Protein AF-L7WBR6-F1 (afdb_monomer_lite)

Secondary structure (DSSP, 8-state):
-HHHHHHHHHHHHHHTTS----TTTTT-EEEEEEETTEEEEEEE-TTSBEEEEETTEEEETT-EEETTEEEEEEEEEE-SSSSEEEEEEEEETTT--EEEEEEEEEEESSSSEEEEEE-SSSSPPPSSSSSSEEEEEEP-

Radius of gyration: 19.3 Å; chains: 1; bounding box: 56×48×47 Å

Sequence (140 aa):
MKYLQRLGFVMVSLLLLSSFTTAQEKLVGKWKGQDKGDIGYLILTEDGYATFQLEDQVFGGKSFEMRGVTSKMTYEIDRSQYPNAIDFIITNTDNNKELGRMYGIIQMLSEDELQMAMNFETKERPADFSKDQIVFERMK

Foldseek 3Di:
DVVVVVVVVVVVVVVVVPPCPDVLVLVAAWWWWDDPHWIKIWHAHPVFWIWIDTPPDIDADQWDDDPNFTWHWGKDWAPPDPQIKMKIWIAGPPPRDTPDIWIKGWDDPDSFKIKIATDPPDNDYDPDCPPRMIIIGGDD

Organism: Nonlabens dokdonensis (strain DSM 17205 / KCTC 12402 / DSW-6) (NCBI:txid592029)

pLDDT: mean 86.0, std 14.82, range [47.59, 98.12]

Structure (mmCIF, N/CA/C/O backbone):
data_AF-L7WBR6-F1
#
_entry.id   AF-L7WBR6-F1
#
loop_
_atom_site.group_PDB
_atom_site.id
_atom_site.type_symbol
_atom_site.label_atom_id
_atom_site.label_alt_id
_atom_site.label_comp_id
_atom_site.label_asym_id
_atom_site.label_entity_id
_atom_site.label_seq_id
_atom_site.pdbx_PDB_ins_code
_atom_site.Cartn_x
_atom_site.Cartn_y
_atom_site.Cartn_z
_atom_site.occupancy
_atom_site.B_iso_or_equiv
_atom_site.auth_seq_id
_atom_site.auth_comp_id
_atom_site.auth_asym_id
_atom_site.auth_atom_id
_atom_site.pdbx_PDB_model_num
ATOM 1 N N . MET A 1 1 ? -36.987 31.597 -28.243 1.00 54.22 1 MET A N 1
ATOM 2 C CA . MET A 1 1 ? -37.195 30.379 -27.420 1.00 54.22 1 MET A CA 1
ATOM 3 C C . MET A 1 1 ? -36.317 29.170 -27.800 1.00 54.22 1 MET A C 1
ATOM 5 O O . MET A 1 1 ? -36.330 28.203 -27.059 1.00 54.22 1 MET A O 1
ATOM 9 N N . LYS A 1 2 ? -35.498 29.196 -28.872 1.00 49.91 2 LYS A N 1
ATOM 10 C CA . LYS A 1 2 ? -34.611 28.062 -29.239 1.00 49.91 2 LYS A CA 1
ATOM 11 C C . LYS A 1 2 ? -33.388 27.865 -28.322 1.00 49.91 2 LYS A C 1
ATOM 13 O O . LYS A 1 2 ? -32.882 26.755 -28.218 1.00 49.91 2 LYS A O 1
ATOM 18 N N . TYR A 1 3 ? -32.922 28.922 -27.652 1.00 55.34 3 TYR A N 1
ATOM 19 C CA . TYR A 1 3 ? -31.728 28.863 -26.797 1.00 55.34 3 TYR A CA 1
ATOM 20 C C . TYR A 1 3 ? -32.018 28.375 -25.368 1.00 55.34 3 TYR A C 1
ATOM 22 O O . TYR A 1 3 ? -31.185 27.683 -24.795 1.00 55.34 3 TYR A O 1
ATOM 30 N N . LEU A 1 4 ? -33.222 28.631 -24.830 1.00 55.53 4 LEU A N 1
ATOM 31 C CA . LEU A 1 4 ? -33.623 28.113 -23.512 1.00 55.53 4 LEU A CA 1
ATOM 32 C C . LEU A 1 4 ? -33.745 26.578 -23.498 1.00 55.53 4 LEU A C 1
ATOM 34 O O . LEU A 1 4 ? -33.330 25.944 -22.536 1.00 55.53 4 LEU A O 1
ATOM 38 N N . GLN A 1 5 ? -34.244 25.969 -24.582 1.00 54.25 5 GLN A N 1
ATOM 39 C CA . GLN A 1 5 ? -34.326 24.506 -24.700 1.00 54.25 5 GLN A CA 1
ATOM 40 C C . GLN A 1 5 ? -32.944 23.837 -24.783 1.00 54.25 5 GLN A C 1
ATOM 42 O O . GLN A 1 5 ? -32.763 22.737 -24.268 1.00 54.25 5 GLN A O 1
ATOM 47 N N . ARG A 1 6 ? -31.952 24.505 -25.394 1.00 55.00 6 ARG A N 1
ATOM 48 C CA . ARG A 1 6 ? -30.568 24.004 -25.468 1.00 55.00 6 ARG A CA 1
ATOM 49 C C . ARG A 1 6 ? -29.831 24.123 -24.131 1.00 55.00 6 ARG A C 1
ATOM 51 O O . ARG A 1 6 ? -29.056 23.231 -23.809 1.00 55.00 6 ARG A O 1
ATOM 58 N N . LEU A 1 7 ? -30.109 25.167 -23.342 1.00 56.81 7 LEU A N 1
ATOM 59 C CA . LEU A 1 7 ? -29.554 25.311 -21.990 1.00 56.81 7 LEU A CA 1
ATOM 60 C C . LEU A 1 7 ? -30.041 24.204 -21.045 1.00 56.81 7 LEU A C 1
ATOM 62 O O . LEU A 1 7 ? -29.239 23.648 -20.303 1.00 56.81 7 LEU A O 1
ATOM 66 N N . GLY A 1 8 ? -31.331 23.851 -21.112 1.00 59.41 8 GLY A N 1
ATOM 67 C CA . GLY A 1 8 ? -31.890 22.763 -20.304 1.00 59.41 8 GLY A CA 1
ATOM 68 C C . GLY A 1 8 ? -31.224 21.416 -20.594 1.00 59.41 8 GLY A C 1
ATOM 69 O O . GLY A 1 8 ? -30.892 20.686 -19.667 1.00 59.41 8 GLY A O 1
ATOM 70 N N . PHE A 1 9 ? -30.941 21.126 -21.868 1.00 58.31 9 PHE A N 1
ATOM 71 C CA . PHE A 1 9 ? -30.243 19.897 -22.254 1.00 58.31 9 PHE A CA 1
ATOM 72 C C . PHE A 1 9 ? -28.802 19.844 -21.722 1.00 58.31 9 PHE A C 1
ATOM 74 O O . PHE A 1 9 ? -28.404 18.818 -21.190 1.00 58.31 9 PHE A O 1
ATOM 81 N N . VAL A 1 10 ? -28.039 20.944 -21.788 1.00 61.44 10 VAL A N 1
ATOM 82 C CA . VAL A 1 10 ? -26.665 21.003 -21.241 1.00 61.44 10 VAL A CA 1
ATOM 83 C C . VAL A 1 10 ? -26.653 20.859 -19.715 1.00 61.44 10 VAL A C 1
ATOM 85 O O . VAL A 1 10 ? -25.780 20.192 -19.164 1.00 61.44 10 VAL A O 1
ATOM 88 N N . MET A 1 11 ? -27.640 21.440 -19.030 1.00 58.47 11 MET A N 1
ATOM 89 C CA . MET A 1 11 ? -27.756 21.377 -17.572 1.00 58.47 11 MET A CA 1
ATOM 90 C C . MET A 1 11 ? -28.116 19.968 -17.074 1.00 58.47 11 MET A C 1
ATOM 92 O O . MET A 1 11 ? -27.565 19.518 -16.074 1.00 58.47 11 MET A O 1
ATOM 96 N N . VAL A 1 12 ? -28.967 19.236 -17.804 1.00 60.22 12 VAL A N 1
ATOM 97 C CA . VAL A 1 12 ? -29.290 17.828 -17.507 1.00 60.22 12 VAL A CA 1
ATOM 98 C C . VAL A 1 12 ? -28.085 16.910 -17.755 1.00 60.22 12 VAL A C 1
ATOM 100 O O . VAL A 1 12 ? -27.850 16.001 -16.963 1.00 60.22 12 VAL A O 1
ATOM 103 N N . SER A 1 13 ? -27.267 17.177 -18.779 1.00 60.16 13 SER A N 1
ATOM 104 C CA . SER A 1 13 ? -26.025 16.426 -19.030 1.00 60.16 13 SER A CA 1
ATOM 105 C C . SER A 1 13 ? -24.969 16.612 -17.934 1.00 60.16 13 SER A C 1
ATOM 107 O O . SER A 1 13 ? -24.238 15.673 -17.632 1.00 60.16 13 SER A O 1
ATOM 109 N N . LEU A 1 14 ? -24.880 17.806 -17.330 1.00 59.94 14 LEU A N 1
ATOM 110 C CA . LEU A 1 14 ? -23.903 18.096 -16.271 1.00 59.94 14 LEU A CA 1
ATOM 111 C C . LEU A 1 14 ? -24.231 17.391 -14.944 1.00 59.94 14 LEU A C 1
ATOM 113 O O . LEU A 1 14 ? -23.317 17.001 -14.223 1.00 59.94 14 LEU A O 1
ATOM 117 N N . LEU A 1 15 ? -25.519 17.201 -14.636 1.00 57.50 15 LEU A N 1
ATOM 118 C CA . LEU A 1 15 ? -25.980 16.557 -13.397 1.00 57.50 15 LEU A CA 1
ATOM 119 C C . LEU A 1 15 ? -25.741 15.037 -13.375 1.00 57.50 15 LEU A C 1
ATOM 121 O O . LEU A 1 15 ? -25.692 14.442 -12.304 1.00 57.50 15 LEU A O 1
ATOM 125 N N . LEU A 1 16 ? -25.557 14.404 -14.539 1.00 56.53 16 LEU A N 1
ATOM 126 C CA . LEU A 1 16 ? -25.259 12.969 -14.641 1.00 56.53 16 LEU A CA 1
ATOM 127 C C . LEU A 1 16 ? -23.778 12.634 -14.389 1.00 56.53 16 LEU A C 1
ATOM 129 O O . LEU A 1 16 ? -23.443 11.466 -14.209 1.00 56.53 16 LEU A O 1
ATOM 133 N N . LEU A 1 17 ? -22.891 13.634 -14.358 1.00 55.66 17 LEU A N 1
ATOM 134 C CA . LEU A 1 17 ? -21.451 13.441 -14.137 1.00 55.66 17 LEU A CA 1
ATOM 135 C C . LEU A 1 17 ? -21.061 13.446 -12.647 1.00 55.66 17 LEU A C 1
ATOM 137 O O . LEU A 1 17 ? -19.911 13.172 -12.323 1.00 55.66 17 LEU A O 1
ATOM 141 N N . SER A 1 18 ? -21.988 13.760 -11.734 1.00 50.81 18 SER A N 1
ATOM 142 C CA . SER A 1 18 ? -21.667 14.104 -10.336 1.00 50.81 18 SER A CA 1
ATOM 143 C C . SER A 1 18 ? -21.892 12.985 -9.309 1.00 50.81 18 SER A C 1
ATOM 145 O O . SER A 1 18 ? -21.851 13.255 -8.112 1.00 50.81 18 SER A O 1
ATOM 147 N N . SER A 1 19 ? -22.201 11.749 -9.712 1.00 47.59 19 SER A N 1
ATOM 148 C CA . SER A 1 19 ? -22.649 10.717 -8.752 1.00 47.59 19 SER A CA 1
ATOM 149 C C . SER A 1 19 ? -22.016 9.344 -8.938 1.00 47.59 19 SER A C 1
ATOM 151 O O . SER A 1 19 ? -22.671 8.321 -8.764 1.00 47.59 19 SER A O 1
ATOM 153 N N . PHE A 1 20 ? -20.717 9.319 -9.219 1.00 48.56 20 PHE A N 1
ATOM 154 C CA . PHE A 1 20 ? -19.908 8.121 -9.023 1.00 48.56 20 PHE A CA 1
ATOM 155 C C . PHE A 1 20 ? -18.814 8.411 -7.999 1.00 48.56 20 PHE A C 1
ATOM 157 O O . PHE A 1 20 ? -17.639 8.468 -8.342 1.00 48.56 20 PHE A O 1
ATOM 164 N N . THR A 1 21 ? -19.195 8.561 -6.727 1.00 50.19 21 THR A N 1
ATOM 165 C CA . THR A 1 21 ? -18.267 8.291 -5.621 1.00 50.19 21 THR A CA 1
ATOM 166 C C . THR A 1 21 ? -17.998 6.790 -5.636 1.00 50.19 21 THR A C 1
ATOM 168 O O . THR A 1 21 ? -18.703 5.977 -5.030 1.00 50.19 21 THR A O 1
ATOM 171 N N . THR A 1 22 ? -17.059 6.382 -6.487 1.00 56.03 22 THR A N 1
ATOM 172 C CA . THR A 1 22 ? -16.728 4.970 -6.666 1.00 56.03 22 THR A CA 1
ATOM 173 C C . THR A 1 22 ? -16.109 4.446 -5.375 1.00 56.03 22 THR A C 1
ATOM 175 O O . THR A 1 22 ? -15.410 5.158 -4.662 1.00 56.03 22 THR A O 1
ATOM 178 N N . ALA A 1 23 ? -16.324 3.171 -5.050 1.00 58.97 23 ALA A N 1
ATOM 179 C CA . ALA A 1 23 ? -15.736 2.565 -3.855 1.00 58.97 23 ALA A CA 1
ATOM 180 C C . ALA A 1 23 ? -14.189 2.635 -3.825 1.00 58.97 23 ALA A C 1
ATOM 182 O O . ALA A 1 23 ? -13.586 2.383 -2.781 1.00 58.97 23 ALA A O 1
ATOM 183 N N . GLN A 1 24 ? -13.552 2.965 -4.955 1.00 60.12 24 GLN A N 1
ATOM 184 C CA . GLN A 1 24 ? -12.131 3.279 -5.049 1.00 60.12 24 GLN A CA 1
ATOM 185 C C . GLN A 1 24 ? -11.768 4.567 -4.299 1.00 60.12 24 GLN A C 1
ATOM 187 O O . GLN A 1 24 ? -10.787 4.546 -3.565 1.00 60.12 24 GLN A O 1
ATOM 192 N N . GLU A 1 25 ? -12.593 5.619 -4.352 1.00 66.88 25 GLU A N 1
ATOM 193 C CA . GLU A 1 25 ? -12.382 6.837 -3.547 1.00 66.88 25 GLU A CA 1
ATOM 194 C C . GLU A 1 25 ? -12.334 6.526 -2.049 1.00 66.88 25 GLU A C 1
ATOM 196 O O . GLU A 1 25 ? -11.529 7.098 -1.323 1.00 66.88 25 GLU A O 1
ATOM 201 N N . LYS A 1 26 ? -13.133 5.557 -1.579 1.00 83.25 26 LYS A N 1
ATOM 202 C CA . LYS A 1 26 ? -13.110 5.157 -0.164 1.00 83.25 26 LYS A CA 1
ATOM 203 C C . LYS A 1 26 ? -11.795 4.502 0.257 1.00 83.25 26 LYS A C 1
ATOM 205 O O . LYS A 1 26 ? -11.498 4.493 1.444 1.00 83.25 26 LYS A O 1
ATOM 210 N N . LEU A 1 27 ? -11.018 3.939 -0.665 1.00 90.88 27 LEU A N 1
ATOM 211 C CA . LEU A 1 27 ? -9.726 3.321 -0.347 1.00 90.88 27 LEU A CA 1
ATOM 212 C C . LEU A 1 27 ? -8.547 4.264 -0.540 1.00 90.88 27 LEU A C 1
ATOM 214 O O . LEU A 1 27 ? -7.513 4.070 0.095 1.00 90.88 27 LEU A O 1
ATOM 218 N N . VAL A 1 28 ? -8.693 5.285 -1.381 1.00 94.81 28 VAL A N 1
ATOM 219 C CA . VAL A 1 28 ? -7.676 6.323 -1.541 1.00 94.81 28 VAL A CA 1
ATOM 220 C C . VAL A 1 28 ? -7.408 6.984 -0.191 1.00 94.81 28 VAL A C 1
ATOM 222 O O . VAL A 1 28 ? -8.324 7.285 0.579 1.00 94.81 28 VAL A O 1
ATOM 225 N N . GLY A 1 29 ? -6.130 7.192 0.109 1.00 95.44 29 GLY A N 1
ATOM 226 C CA . GLY A 1 29 ? -5.687 7.828 1.340 1.00 95.44 29 GLY A CA 1
ATOM 227 C C . GLY A 1 29 ? -4.392 7.244 1.880 1.00 95.44 29 GLY A C 1
ATOM 228 O O . GLY A 1 29 ? -3.780 6.348 1.292 1.00 95.44 29 GLY A O 1
ATOM 229 N N . LYS A 1 30 ? -3.978 7.783 3.027 1.00 96.81 30 LYS A N 1
ATOM 230 C CA . LYS A 1 30 ? -2.873 7.263 3.826 1.00 96.81 30 LYS A CA 1
ATOM 231 C C . LYS A 1 30 ? -3.438 6.502 5.018 1.00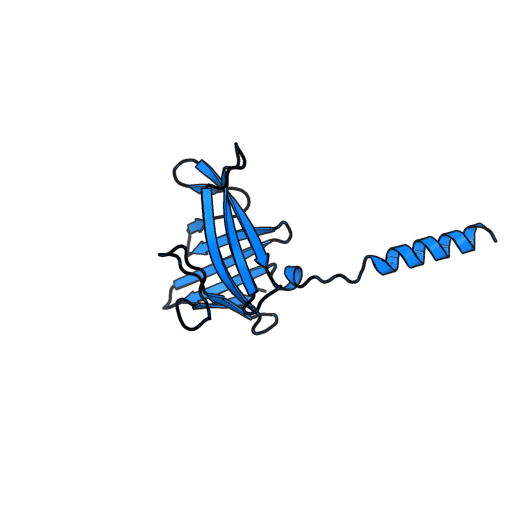 96.81 30 LYS A C 1
ATOM 233 O O . LYS A 1 30 ? -4.264 7.020 5.764 1.00 96.81 30 LYS A O 1
ATOM 238 N N . TRP A 1 31 ? -2.956 5.287 5.187 1.00 97.19 31 TRP A N 1
ATOM 239 C CA . TRP A 1 31 ? -3.437 4.298 6.133 1.00 97.19 31 TRP A CA 1
ATOM 240 C C . TRP A 1 31 ? -2.279 3.893 7.032 1.00 97.19 31 TRP A C 1
ATOM 242 O O . TRP A 1 31 ? -1.223 3.523 6.528 1.00 97.19 31 TRP A O 1
ATOM 252 N N . LYS A 1 32 ? -2.446 3.983 8.346 1.00 95.81 32 LYS A N 1
ATOM 253 C CA . LYS A 1 32 ? -1.451 3.614 9.351 1.00 95.81 32 LYS A CA 1
ATOM 254 C C . LYS A 1 32 ? -1.786 2.233 9.903 1.00 95.81 32 LYS A C 1
ATOM 256 O O . LYS A 1 32 ? -2.832 2.062 10.513 1.00 95.81 32 LYS A O 1
ATOM 261 N N . GLY A 1 33 ? -0.896 1.271 9.706 1.00 92.31 33 GLY A N 1
ATOM 262 C CA . GLY A 1 33 ? -0.982 -0.064 10.289 1.00 92.31 33 GLY A CA 1
ATOM 263 C C . GLY A 1 33 ? 0.011 -0.206 11.435 1.00 92.31 33 GLY A C 1
ATOM 264 O O . GLY A 1 33 ? 1.098 0.377 11.400 1.00 92.31 33 GLY A O 1
ATOM 265 N N . GLN A 1 34 ? -0.358 -0.983 12.445 1.00 87.69 34 GLN A N 1
ATOM 266 C CA . GLN A 1 34 ? 0.539 -1.351 13.532 1.00 87.69 34 GLN A CA 1
ATOM 267 C C . GLN A 1 34 ? 0.447 -2.857 13.762 1.00 87.69 34 GLN A C 1
ATOM 269 O O . GLN A 1 34 ? -0.629 -3.364 14.075 1.00 87.69 34 GLN A O 1
ATOM 274 N N . ASP A 1 35 ? 1.570 -3.560 13.632 1.00 79.62 35 ASP A N 1
ATOM 275 C CA . ASP A 1 35 ? 1.675 -4.979 13.983 1.00 79.62 35 ASP A CA 1
ATOM 276 C C . ASP A 1 35 ? 2.876 -5.193 14.904 1.00 79.62 35 ASP A C 1
ATOM 278 O O . ASP A 1 35 ? 3.974 -4.726 14.626 1.00 79.62 35 ASP A O 1
ATOM 282 N N . LYS A 1 36 ? 2.657 -5.849 16.049 1.00 77.75 36 LYS A N 1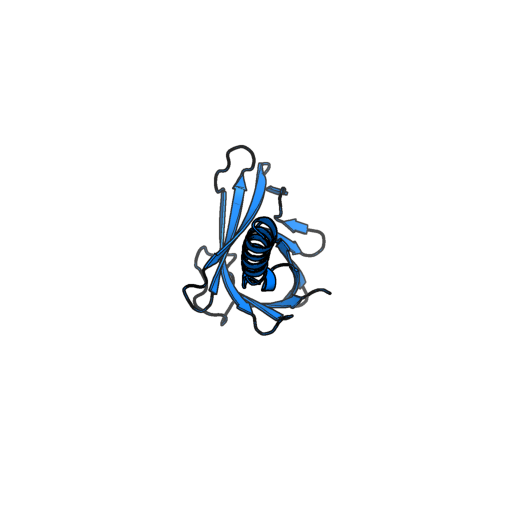
ATOM 283 C CA . LYS A 1 36 ? 3.691 -6.198 17.053 1.00 77.75 36 LYS A CA 1
ATOM 284 C C . LYS A 1 36 ? 4.650 -5.070 17.486 1.00 77.75 36 LYS A C 1
ATOM 286 O O . LYS A 1 36 ? 5.695 -5.352 18.061 1.00 77.75 36 LYS A O 1
ATOM 291 N N . GLY A 1 37 ? 4.259 -3.807 17.308 1.00 76.19 37 GLY A N 1
ATOM 292 C CA . GLY A 1 37 ? 5.067 -2.631 17.657 1.00 76.19 37 GLY A CA 1
ATOM 293 C C . GLY A 1 37 ? 5.668 -1.909 16.451 1.00 76.19 37 GLY A C 1
ATOM 294 O O . GLY A 1 37 ? 5.996 -0.731 16.579 1.00 76.19 37 GLY A O 1
ATOM 295 N N . ASP A 1 38 ? 5.706 -2.555 15.287 1.00 82.94 38 ASP A N 1
ATOM 296 C CA . ASP A 1 38 ? 6.177 -1.965 14.041 1.00 82.94 38 ASP A CA 1
ATOM 297 C C . ASP A 1 38 ? 5.052 -1.151 13.396 1.00 82.94 38 ASP A C 1
ATOM 299 O O . ASP A 1 38 ? 3.917 -1.616 13.241 1.00 82.94 38 ASP A O 1
ATOM 303 N N . ILE A 1 39 ? 5.363 0.098 13.044 1.00 86.62 39 ILE A N 1
ATOM 304 C CA . ILE A 1 39 ? 4.419 1.014 12.402 1.00 86.62 39 ILE A CA 1
ATOM 305 C C . ILE A 1 39 ? 4.736 1.075 10.911 1.00 86.62 39 ILE A C 1
ATOM 307 O O . ILE A 1 39 ? 5.818 1.500 10.502 1.00 86.62 39 ILE A O 1
ATOM 311 N N . GLY A 1 40 ? 3.747 0.702 10.106 1.00 91.88 40 GLY A N 1
ATOM 312 C CA . GLY A 1 40 ? 3.780 0.821 8.656 1.00 91.88 40 GLY A CA 1
ATOM 313 C C . GLY A 1 40 ? 2.693 1.761 8.148 1.00 91.88 40 GLY A C 1
ATOM 314 O O . GLY A 1 40 ? 1.673 1.986 8.800 1.00 91.88 40 GLY A O 1
ATOM 315 N N . TYR A 1 41 ? 2.884 2.289 6.948 1.00 95.12 41 TYR A N 1
ATOM 316 C CA . TYR A 1 41 ? 1.877 3.049 6.230 1.00 95.12 41 TYR A CA 1
ATOM 317 C C . TYR A 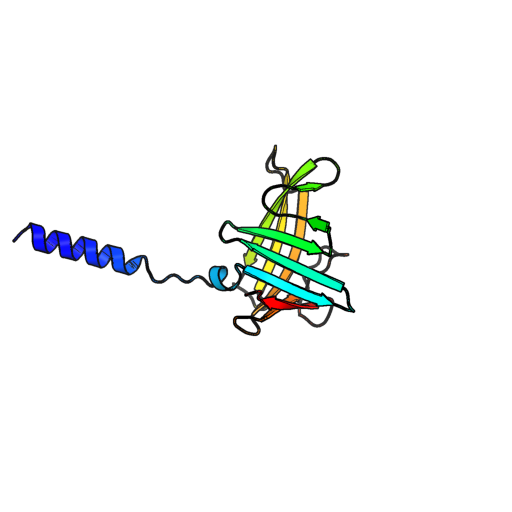1 41 ? 1.634 2.444 4.856 1.00 95.12 41 TYR A C 1
ATOM 319 O O . TYR A 1 41 ? 2.575 2.111 4.137 1.00 95.12 41 TYR A O 1
ATOM 327 N N . LEU A 1 42 ? 0.365 2.364 4.483 1.00 96.06 42 LEU A N 1
ATOM 328 C CA . LEU A 1 42 ? -0.091 2.098 3.129 1.00 96.06 42 LEU A CA 1
ATOM 329 C C . LEU A 1 42 ? -0.660 3.400 2.561 1.00 96.06 42 LEU A C 1
ATOM 331 O O . LEU A 1 42 ? -1.527 4.027 3.163 1.00 96.06 42 LEU A O 1
ATOM 335 N N . ILE A 1 43 ? -0.171 3.829 1.407 1.00 97.31 43 ILE A N 1
ATOM 336 C CA . ILE A 1 43 ? -0.668 5.014 0.706 1.00 97.31 43 ILE A CA 1
ATOM 337 C C . ILE A 1 43 ? -1.233 4.548 -0.629 1.00 97.31 43 ILE A C 1
ATOM 339 O O . ILE A 1 43 ? -0.498 3.977 -1.431 1.00 97.31 43 ILE A O 1
ATOM 343 N N . LEU A 1 44 ? -2.520 4.802 -0.856 1.00 97.19 44 LEU A N 1
ATOM 344 C CA . LEU A 1 44 ? -3.215 4.522 -2.111 1.00 97.19 44 LEU A CA 1
ATOM 345 C C . LEU A 1 44 ? -3.635 5.845 -2.742 1.00 97.19 44 LEU A C 1
ATOM 347 O O . LEU A 1 44 ? -4.342 6.635 -2.114 1.00 97.19 44 LEU A O 1
ATOM 351 N N . THR A 1 45 ? -3.195 6.101 -3.969 1.00 96.31 45 THR A N 1
ATOM 352 C CA . THR A 1 45 ? -3.503 7.343 -4.684 1.00 96.31 45 THR A CA 1
ATOM 353 C C . THR A 1 45 ? -4.652 7.156 -5.672 1.00 96.31 45 THR A C 1
ATOM 355 O O . THR A 1 45 ? -4.932 6.043 -6.129 1.00 96.31 45 THR A O 1
ATOM 358 N N . GLU A 1 46 ? -5.325 8.258 -6.014 1.00 93.94 46 GLU A N 1
ATOM 359 C CA . GLU A 1 46 ? -6.435 8.271 -6.982 1.00 93.94 46 GLU A CA 1
ATOM 360 C C . GLU A 1 46 ? -6.004 7.807 -8.375 1.00 93.94 46 GLU A C 1
ATOM 362 O O . GLU A 1 46 ? -6.765 7.150 -9.078 1.00 93.94 46 GLU A O 1
ATOM 367 N N . ASP A 1 47 ? -4.759 8.089 -8.759 1.00 94.62 47 ASP A N 1
ATOM 368 C CA . ASP A 1 47 ? -4.175 7.676 -10.035 1.00 94.62 47 ASP A CA 1
ATOM 369 C C . ASP A 1 47 ? -3.626 6.236 -10.029 1.00 94.62 47 ASP A C 1
ATOM 371 O O . ASP A 1 47 ? -2.912 5.843 -10.951 1.00 94.62 47 ASP A O 1
ATOM 375 N N . GLY A 1 48 ? -3.981 5.439 -9.015 1.00 95.69 48 GLY A N 1
ATOM 376 C CA . GLY A 1 48 ? -3.775 3.990 -9.004 1.00 95.69 48 GLY A CA 1
ATOM 377 C C . GLY A 1 48 ? -2.406 3.525 -8.509 1.00 95.69 48 GLY A C 1
ATOM 378 O O . GLY A 1 48 ? -2.051 2.370 -8.739 1.00 95.69 48 GLY A O 1
ATOM 379 N N . TYR A 1 49 ? -1.630 4.379 -7.834 1.00 97.69 49 TYR A N 1
ATOM 380 C CA . TYR A 1 49 ? -0.340 3.998 -7.255 1.00 97.69 49 TYR A CA 1
ATOM 381 C C . TYR A 1 49 ? -0.474 3.582 -5.794 1.00 97.69 49 TYR A C 1
ATOM 383 O O . TYR A 1 49 ? -1.289 4.121 -5.044 1.00 97.69 49 TYR A O 1
ATOM 391 N N . ALA A 1 50 ? 0.359 2.626 -5.397 1.00 97.75 50 ALA A N 1
ATOM 392 C CA . ALA A 1 50 ? 0.463 2.166 -4.022 1.00 97.75 50 ALA A CA 1
ATOM 393 C C . ALA A 1 50 ? 1.887 2.355 -3.505 1.00 97.75 50 ALA A C 1
ATOM 395 O O . ALA A 1 50 ? 2.854 2.086 -4.219 1.00 97.75 50 ALA A O 1
ATOM 396 N N . THR A 1 51 ? 2.009 2.774 -2.251 1.00 97.25 51 THR A N 1
ATOM 397 C CA . THR A 1 51 ? 3.288 2.911 -1.551 1.00 97.25 51 THR A CA 1
ATOM 398 C C . THR A 1 51 ? 3.177 2.283 -0.171 1.00 97.25 51 THR A C 1
ATOM 400 O O . THR A 1 51 ? 2.258 2.608 0.581 1.00 97.25 51 THR A O 1
ATOM 403 N N . PHE A 1 52 ? 4.138 1.432 0.174 1.00 94.50 52 PHE A N 1
ATOM 404 C CA . PHE A 1 52 ? 4.374 0.986 1.540 1.00 94.50 52 PHE A CA 1
ATOM 405 C C . PHE A 1 52 ? 5.499 1.819 2.149 1.00 94.50 52 PHE A C 1
ATOM 407 O O . PHE A 1 52 ? 6.535 2.030 1.520 1.00 94.50 52 PHE A O 1
ATOM 414 N N . GLN A 1 53 ? 5.303 2.295 3.371 1.00 93.38 53 GLN A N 1
ATOM 415 C CA . GLN A 1 53 ? 6.329 2.981 4.147 1.00 93.38 53 GLN A CA 1
ATOM 416 C C . GLN A 1 53 ? 6.469 2.289 5.500 1.00 93.38 53 GLN A C 1
ATOM 418 O O . GLN A 1 53 ? 5.508 2.238 6.258 1.00 93.38 53 GLN A O 1
ATOM 423 N N . LEU A 1 54 ? 7.654 1.779 5.807 1.00 88.62 54 LEU A N 1
ATOM 424 C CA . LEU A 1 54 ? 7.998 1.168 7.091 1.00 88.62 54 LEU A CA 1
ATOM 425 C C . LEU A 1 54 ? 9.175 1.959 7.652 1.00 88.62 54 LEU A C 1
ATOM 427 O O . LEU A 1 54 ? 10.236 1.987 7.032 1.00 88.62 54 LEU A O 1
ATOM 431 N N . GLU A 1 55 ? 8.967 2.642 8.778 1.00 83.81 55 GLU A N 1
ATOM 432 C CA . GLU A 1 55 ? 9.949 3.587 9.329 1.00 83.81 55 GLU A CA 1
ATOM 433 C C . GLU A 1 55 ? 10.445 4.594 8.257 1.00 83.81 55 GLU A C 1
ATOM 435 O O . GLU A 1 55 ? 9.642 5.328 7.664 1.00 83.81 55 GLU A O 1
ATOM 440 N N . ASP A 1 56 ? 11.755 4.602 7.985 1.00 83.19 56 ASP A N 1
ATOM 441 C CA . ASP A 1 56 ? 12.423 5.446 6.987 1.00 83.19 56 ASP A CA 1
ATOM 442 C C . ASP A 1 56 ? 12.508 4.794 5.593 1.00 83.19 56 ASP A C 1
ATOM 444 O O . ASP A 1 56 ? 13.026 5.392 4.645 1.00 83.19 56 ASP A O 1
ATOM 448 N N . GLN A 1 57 ? 12.003 3.568 5.434 1.00 88.44 57 GLN A N 1
ATOM 449 C CA . GLN A 1 57 ? 12.006 2.850 4.163 1.00 88.44 57 GLN A CA 1
ATOM 450 C C . GLN A 1 57 ? 10.692 3.060 3.418 1.00 88.44 57 GLN A C 1
ATOM 452 O O . GLN A 1 57 ? 9.606 2.789 3.928 1.00 88.44 57 GLN A O 1
ATOM 457 N N . VAL A 1 58 ? 10.797 3.510 2.168 1.00 91.81 58 VAL A N 1
ATOM 458 C CA . VAL A 1 58 ? 9.663 3.707 1.262 1.00 91.81 58 VAL A CA 1
ATOM 459 C C . VAL A 1 58 ? 9.813 2.768 0.074 1.00 91.81 58 VAL A C 1
ATOM 461 O O . VAL A 1 58 ? 10.847 2.751 -0.592 1.00 91.81 58 VAL A O 1
ATOM 464 N N . PHE A 1 59 ? 8.763 2.005 -0.207 1.00 91.75 59 PHE A N 1
ATOM 465 C CA . PHE A 1 59 ? 8.700 1.059 -1.308 1.00 91.75 59 PHE A CA 1
ATOM 466 C C . PHE A 1 59 ? 7.436 1.313 -2.130 1.00 91.75 59 PHE A C 1
ATOM 468 O O . PHE A 1 59 ? 6.324 1.258 -1.604 1.00 91.75 59 PHE A O 1
ATOM 475 N N . GLY A 1 60 ? 7.592 1.586 -3.427 1.00 95.25 60 GLY A N 1
ATOM 476 C CA . GLY A 1 60 ? 6.472 1.820 -4.336 1.00 95.25 60 GLY A CA 1
ATOM 477 C C . GLY A 1 60 ? 6.299 3.238 -4.842 1.00 95.25 60 GLY A C 1
ATOM 478 O O . GLY A 1 60 ? 7.251 3.993 -5.011 1.00 95.25 60 GLY A O 1
ATOM 479 N N . GLY A 1 61 ? 5.049 3.578 -5.132 1.00 96.75 61 GLY A N 1
ATOM 480 C CA . GLY A 1 61 ? 4.664 4.832 -5.749 1.00 96.75 61 GLY A CA 1
ATOM 481 C C . GLY A 1 61 ? 5.003 4.874 -7.236 1.00 96.75 61 GLY A C 1
ATOM 482 O O . GLY A 1 61 ? 5.135 3.851 -7.912 1.00 96.75 61 GLY A O 1
ATOM 483 N N . LYS A 1 62 ? 5.134 6.093 -7.760 1.00 96.81 62 LYS A N 1
ATOM 484 C CA . LYS A 1 62 ? 5.366 6.338 -9.193 1.00 96.81 62 LYS A CA 1
ATOM 485 C C . LYS A 1 62 ? 6.760 5.945 -9.664 1.00 96.81 62 LYS A C 1
ATOM 487 O O . LYS A 1 62 ? 6.939 5.699 -10.852 1.00 96.81 62 LYS A O 1
ATOM 492 N N . SER A 1 63 ? 7.731 5.945 -8.756 1.00 95.19 63 SER A N 1
ATOM 493 C CA . SER A 1 63 ? 9.116 5.601 -9.042 1.00 95.19 63 SER A CA 1
ATOM 494 C C . SER A 1 63 ? 9.832 5.205 -7.754 1.00 95.19 63 SER A C 1
ATOM 496 O O . SER A 1 63 ? 9.790 5.949 -6.774 1.00 95.19 63 SER A O 1
ATOM 498 N N . PHE A 1 64 ? 10.488 4.052 -7.770 1.00 94.56 64 PHE A N 1
ATOM 499 C CA . PHE A 1 64 ? 11.398 3.579 -6.736 1.00 94.56 64 PHE A CA 1
ATOM 500 C C . PHE A 1 64 ? 12.459 2.663 -7.356 1.00 94.56 64 PHE A C 1
ATOM 502 O O . PHE A 1 64 ? 12.229 2.029 -8.387 1.00 94.56 64 PHE A O 1
ATOM 509 N N . GLU A 1 65 ? 13.624 2.581 -6.719 1.00 93.00 65 GLU A N 1
ATOM 510 C CA . GLU A 1 65 ? 14.703 1.687 -7.143 1.00 93.00 65 GLU A CA 1
ATOM 511 C C . GLU A 1 65 ? 14.567 0.320 -6.476 1.00 93.00 65 GLU A C 1
ATOM 513 O O . GLU A 1 65 ? 14.493 0.208 -5.252 1.00 93.00 65 GLU A O 1
ATOM 518 N N . MET A 1 66 ? 14.589 -0.741 -7.279 1.00 85.81 66 MET A N 1
ATOM 519 C CA . MET A 1 66 ? 14.594 -2.112 -6.781 1.00 85.81 66 MET A CA 1
ATOM 520 C C . MET A 1 66 ? 15.600 -2.938 -7.565 1.00 85.81 66 MET A C 1
ATOM 522 O O . MET A 1 66 ? 15.430 -3.175 -8.757 1.00 85.81 66 MET A O 1
ATOM 526 N N . ARG A 1 67 ? 16.652 -3.410 -6.883 1.00 85.88 67 ARG A N 1
ATOM 527 C CA . ARG A 1 67 ? 17.730 -4.215 -7.495 1.00 85.88 67 ARG A CA 1
ATOM 528 C C . ARG A 1 67 ? 18.386 -3.522 -8.708 1.00 85.88 67 ARG A C 1
ATOM 530 O O . ARG A 1 67 ? 18.750 -4.191 -9.669 1.00 85.88 67 ARG A O 1
ATOM 537 N N . GLY A 1 68 ? 18.531 -2.194 -8.649 1.00 90.94 68 GLY A N 1
ATOM 538 C CA . GLY A 1 68 ? 19.118 -1.372 -9.717 1.00 90.94 68 GLY A CA 1
ATOM 539 C C . GLY A 1 68 ? 18.199 -1.145 -10.921 1.00 90.94 68 GLY A C 1
ATOM 540 O O . GLY A 1 68 ? 18.689 -0.859 -12.011 1.00 90.94 68 GLY A O 1
ATOM 541 N N . VAL A 1 69 ? 16.891 -1.349 -10.746 1.00 93.50 69 VAL A N 1
ATOM 542 C CA . VAL A 1 69 ? 15.867 -1.115 -11.763 1.00 93.50 69 VAL A CA 1
ATOM 543 C C . VAL A 1 69 ? 14.856 -0.101 -11.240 1.00 93.50 69 VAL A C 1
ATOM 545 O O . VAL A 1 69 ? 14.170 -0.362 -10.243 1.00 93.50 69 VAL A O 1
ATOM 548 N N . THR A 1 70 ? 14.691 0.998 -11.975 1.00 96.50 70 THR A N 1
ATOM 549 C CA . THR A 1 70 ? 13.617 1.961 -11.736 1.00 96.50 70 THR A CA 1
ATOM 550 C C . THR A 1 70 ? 12.263 1.303 -12.009 1.00 96.50 70 THR A C 1
ATOM 552 O O . THR A 1 70 ? 11.999 0.738 -13.077 1.00 96.50 70 THR A O 1
ATOM 555 N N . SER A 1 71 ? 11.407 1.317 -10.995 1.00 97.00 71 SER A N 1
ATOM 556 C CA . SER A 1 71 ? 10.132 0.608 -10.981 1.00 97.00 71 SER A CA 1
ATOM 557 C C . SER A 1 71 ? 9.020 1.501 -10.446 1.00 97.00 71 SER A C 1
ATOM 559 O O . SER A 1 71 ? 9.265 2.451 -9.713 1.00 97.00 71 SER A O 1
ATOM 561 N N . LYS A 1 72 ? 7.775 1.182 -10.786 1.00 97.50 72 LYS A N 1
ATOM 562 C CA . LYS A 1 72 ? 6.566 1.798 -10.224 1.00 97.50 72 LYS A CA 1
ATOM 563 C C . LYS A 1 72 ? 5.684 0.726 -9.601 1.00 97.50 72 LYS A C 1
ATOM 565 O O . LYS A 1 72 ? 5.722 -0.419 -10.055 1.00 97.50 72 LYS A O 1
ATOM 570 N N . MET A 1 73 ? 4.902 1.086 -8.588 1.00 98.12 73 MET A N 1
ATOM 571 C CA . MET A 1 73 ? 3.929 0.186 -7.975 1.00 98.12 73 MET A CA 1
ATOM 572 C C . MET A 1 73 ? 2.514 0.739 -8.098 1.00 98.12 73 MET A C 1
ATOM 574 O O . MET A 1 73 ? 2.209 1.825 -7.602 1.00 98.12 73 MET A O 1
ATOM 578 N N . THR A 1 74 ? 1.656 -0.035 -8.752 1.00 98.00 74 THR A N 1
ATOM 579 C CA . THR A 1 74 ? 0.224 0.238 -8.887 1.00 98.00 74 THR A CA 1
ATOM 580 C C . THR A 1 74 ? -0.594 -0.766 -8.090 1.00 98.00 74 THR A C 1
ATOM 582 O O . THR A 1 74 ? -0.060 -1.785 -7.649 1.00 98.00 74 THR A O 1
ATOM 585 N N . TYR A 1 75 ? -1.882 -0.486 -7.903 1.00 97.06 75 TYR A N 1
ATOM 586 C CA . TYR A 1 75 ? -2.809 -1.436 -7.301 1.00 97.06 75 TYR A CA 1
ATOM 587 C C . TYR A 1 75 ? -4.056 -1.658 -8.156 1.00 97.06 75 TYR A C 1
ATOM 589 O O . TYR A 1 75 ? -4.547 -0.745 -8.819 1.00 97.06 75 TYR A O 1
ATOM 597 N N . GLU A 1 76 ? -4.576 -2.880 -8.112 1.00 95.44 76 GLU A N 1
ATOM 598 C CA . GLU A 1 76 ? -5.840 -3.283 -8.733 1.00 95.44 76 GLU A CA 1
ATOM 599 C C . GLU A 1 76 ? -6.744 -3.906 -7.675 1.00 95.44 76 GLU A C 1
ATOM 601 O O . GLU A 1 76 ? -6.261 -4.556 -6.749 1.00 95.44 76 GLU A O 1
ATOM 606 N N . ILE A 1 77 ? -8.057 -3.701 -7.797 1.00 93.31 77 ILE A N 1
ATOM 607 C CA . ILE A 1 77 ? -9.031 -4.218 -6.834 1.00 93.31 77 ILE A CA 1
ATOM 608 C C . ILE A 1 77 ? -10.141 -4.931 -7.581 1.00 93.31 77 ILE A C 1
ATOM 610 O O . ILE A 1 77 ? -10.845 -4.319 -8.385 1.00 93.31 77 ILE A O 1
ATOM 614 N N . ASP A 1 78 ? -10.343 -6.197 -7.243 1.00 93.44 78 ASP A N 1
ATOM 615 C CA . ASP A 1 78 ? -11.480 -6.978 -7.702 1.00 93.44 78 ASP A CA 1
ATOM 616 C C . ASP A 1 78 ? -12.523 -7.089 -6.583 1.00 93.44 78 ASP A C 1
ATOM 618 O O . ASP A 1 78 ? -12.279 -7.626 -5.500 1.00 93.44 78 ASP A O 1
ATOM 622 N N . ARG A 1 79 ? -13.703 -6.533 -6.864 1.00 90.00 79 ARG A N 1
ATOM 623 C CA . ARG A 1 79 ? -14.863 -6.479 -5.961 1.00 90.00 79 ARG A CA 1
ATOM 624 C C . ARG A 1 79 ? -15.988 -7.419 -6.389 1.00 90.00 79 ARG A C 1
ATOM 626 O O . ARG A 1 79 ? -17.097 -7.318 -5.873 1.00 90.00 79 ARG A O 1
ATOM 633 N N . SER A 1 80 ? -15.739 -8.284 -7.371 1.00 91.00 80 SER A N 1
ATOM 634 C CA . SER A 1 80 ? -16.713 -9.276 -7.836 1.00 91.00 80 SER A CA 1
ATOM 635 C C . SER A 1 80 ? -16.930 -10.411 -6.829 1.00 91.00 80 SER A C 1
ATOM 637 O O . SER A 1 80 ? -17.919 -11.138 -6.918 1.00 91.00 80 SER A O 1
ATOM 639 N N . GLN A 1 81 ? -16.034 -10.528 -5.847 1.00 87.44 81 GLN A N 1
ATOM 640 C CA . GLN A 1 81 ? -16.034 -11.544 -4.804 1.00 87.44 81 GLN A CA 1
ATOM 641 C C . GLN A 1 81 ? -15.800 -10.932 -3.420 1.00 87.44 81 GLN A C 1
ATOM 643 O O . GLN A 1 81 ? -15.302 -9.815 -3.289 1.00 87.44 81 GLN A O 1
ATOM 648 N N . TYR A 1 82 ? -16.141 -11.697 -2.383 1.00 86.62 82 TYR A N 1
ATOM 649 C CA . TYR A 1 82 ? -15.872 -11.352 -0.993 1.00 86.62 82 TYR A CA 1
ATOM 650 C C . TYR A 1 82 ? -15.018 -12.447 -0.326 1.00 86.62 82 TYR A C 1
ATOM 652 O O . TYR A 1 82 ? -15.383 -13.620 -0.442 1.00 86.62 82 TYR A O 1
ATOM 660 N N . PRO A 1 83 ? -13.940 -12.095 0.405 1.00 91.00 83 PRO A N 1
ATOM 661 C CA . PRO A 1 83 ? -13.359 -10.752 0.546 1.00 91.00 83 PRO A CA 1
ATOM 662 C C . PRO A 1 83 ? -12.874 -10.146 -0.782 1.00 91.00 83 PRO A C 1
ATOM 664 O O . PRO A 1 83 ? -12.547 -10.881 -1.716 1.00 91.00 83 PRO A O 1
ATOM 667 N N . ASN A 1 84 ? -12.837 -8.808 -0.869 1.00 95.19 84 ASN A N 1
ATOM 668 C CA . ASN A 1 84 ? -12.376 -8.135 -2.087 1.00 95.19 84 ASN A CA 1
ATOM 669 C C . ASN A 1 84 ? -10.892 -8.444 -2.294 1.00 95.19 84 ASN A C 1
ATOM 671 O O . ASN A 1 84 ? -10.096 -8.354 -1.359 1.00 95.19 84 ASN A O 1
ATOM 675 N N . ALA A 1 85 ? -10.513 -8.756 -3.522 1.00 95.56 85 ALA A N 1
ATOM 676 C CA . ALA A 1 85 ? -9.131 -8.992 -3.899 1.00 95.56 85 ALA A CA 1
ATOM 677 C C . ALA A 1 85 ? -8.412 -7.654 -4.134 1.00 95.56 85 ALA A C 1
ATOM 679 O O . ALA A 1 85 ? -8.973 -6.755 -4.759 1.00 95.56 85 ALA A O 1
ATOM 680 N N . ILE A 1 86 ? -7.173 -7.526 -3.654 1.00 95.62 86 ILE A N 1
ATOM 681 C CA . ILE A 1 86 ? -6.259 -6.434 -4.015 1.00 95.62 86 ILE A CA 1
ATOM 682 C C . ILE A 1 86 ? -4.941 -7.012 -4.524 1.00 95.62 86 ILE A C 1
ATOM 684 O O . ILE A 1 86 ? -4.418 -7.970 -3.951 1.00 95.62 86 ILE A O 1
ATOM 688 N N . ASP A 1 87 ? -4.406 -6.420 -5.582 1.00 95.62 87 ASP A N 1
ATOM 689 C CA . ASP A 1 87 ? -3.109 -6.774 -6.146 1.00 95.62 87 ASP A CA 1
ATOM 690 C C . ASP A 1 87 ? -2.205 -5.553 -6.124 1.00 95.62 87 ASP A C 1
ATOM 692 O O . ASP A 1 87 ? -2.618 -4.482 -6.558 1.00 95.62 87 ASP A O 1
ATOM 696 N N . PHE A 1 88 ? -0.963 -5.722 -5.679 1.00 96.12 88 PHE A N 1
ATOM 697 C CA . PHE A 1 88 ? 0.078 -4.703 -5.788 1.00 96.12 88 PHE A CA 1
ATOM 698 C C . PHE A 1 88 ? 1.077 -5.120 -6.858 1.00 96.12 88 PHE A C 1
ATOM 700 O O . PHE A 1 88 ? 1.685 -6.186 -6.763 1.00 96.12 88 PHE A O 1
ATOM 707 N N . ILE A 1 89 ? 1.240 -4.293 -7.883 1.00 96.38 89 ILE A N 1
ATOM 708 C CA . ILE A 1 89 ? 1.875 -4.675 -9.1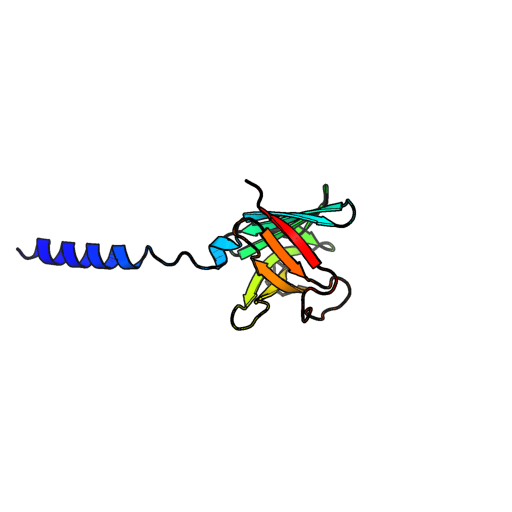44 1.00 96.38 89 ILE A CA 1
ATOM 709 C C . ILE A 1 89 ? 3.109 -3.819 -9.340 1.00 96.38 89 ILE A C 1
ATOM 711 O O . ILE A 1 89 ? 3.016 -2.599 -9.465 1.00 96.38 89 ILE A O 1
ATOM 715 N N . ILE A 1 90 ? 4.268 -4.460 -9.404 1.00 96.31 90 ILE A N 1
ATOM 716 C CA . ILE A 1 90 ? 5.541 -3.791 -9.626 1.00 96.31 90 ILE A CA 1
ATOM 717 C C . ILE A 1 90 ? 5.878 -3.880 -11.107 1.00 96.31 90 ILE A C 1
ATOM 719 O O . ILE A 1 90 ? 5.992 -4.970 -11.666 1.00 96.31 90 ILE A O 1
ATOM 723 N N . THR A 1 91 ? 6.083 -2.730 -11.736 1.00 97.50 91 THR A N 1
ATOM 724 C CA . THR A 1 91 ? 6.357 -2.621 -13.170 1.00 97.50 91 THR A CA 1
ATOM 725 C C . THR A 1 91 ? 7.662 -1.870 -13.400 1.00 97.50 91 THR A C 1
ATOM 727 O O . THR A 1 91 ? 7.867 -0.808 -12.818 1.00 97.50 91 THR A O 1
ATOM 730 N N . ASN A 1 92 ? 8.524 -2.388 -14.274 1.00 96.88 92 ASN A N 1
ATOM 731 C CA . ASN A 1 92 ? 9.702 -1.670 -14.760 1.00 96.88 92 ASN A CA 1
ATOM 732 C C . ASN A 1 92 ? 9.251 -0.444 -15.570 1.00 96.88 92 ASN A C 1
ATOM 734 O O . ASN A 1 92 ? 8.436 -0.574 -16.487 1.00 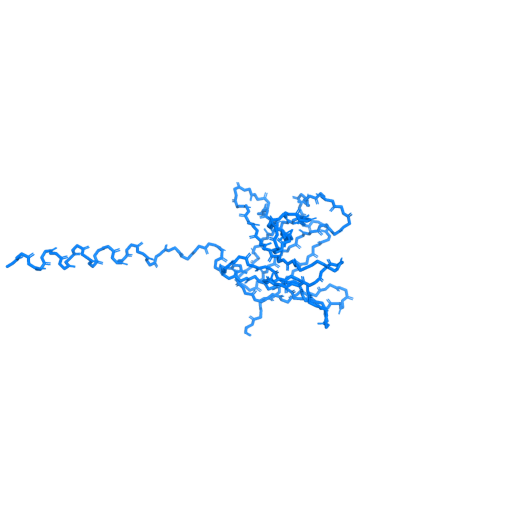96.88 92 ASN A O 1
ATOM 738 N N . THR A 1 93 ? 9.761 0.742 -15.246 1.00 95.31 93 THR A N 1
ATOM 739 C CA . THR A 1 93 ? 9.314 1.988 -15.889 1.00 95.31 93 THR A CA 1
ATOM 740 C C . THR A 1 93 ? 9.783 2.138 -17.333 1.00 95.31 93 THR A C 1
ATOM 742 O O . THR A 1 93 ? 9.084 2.763 -18.127 1.00 95.31 93 THR A O 1
ATOM 745 N N . ASP A 1 94 ? 10.918 1.542 -17.688 1.00 94.56 94 ASP A N 1
ATOM 746 C CA . ASP A 1 94 ? 11.565 1.714 -18.991 1.00 94.56 94 ASP A CA 1
ATOM 747 C C . ASP A 1 94 ? 10.884 0.885 -20.082 1.00 94.56 94 ASP A C 1
ATOM 749 O O . ASP A 1 94 ? 10.709 1.342 -21.210 1.00 94.56 94 ASP A O 1
ATOM 753 N N . ASN A 1 95 ? 10.490 -0.349 -19.754 1.00 95.50 95 ASN A N 1
ATOM 754 C CA . ASN A 1 95 ? 9.912 -1.295 -20.715 1.00 95.50 95 ASN A CA 1
ATOM 755 C C . ASN A 1 95 ? 8.469 -1.716 -20.392 1.00 95.50 95 ASN A C 1
ATOM 757 O O . ASN A 1 95 ? 7.894 -2.510 -21.134 1.00 95.50 95 ASN A O 1
ATOM 761 N N . ASN A 1 96 ? 7.878 -1.191 -19.313 1.00 94.75 96 ASN A N 1
ATOM 762 C CA . ASN A 1 96 ? 6.530 -1.519 -18.832 1.00 94.75 96 ASN A CA 1
ATOM 763 C C . ASN A 1 96 ? 6.290 -3.013 -18.542 1.00 94.75 96 ASN A C 1
ATOM 765 O O . ASN A 1 96 ? 5.147 -3.469 -18.529 1.00 94.75 96 ASN A O 1
ATOM 769 N N . LYS A 1 97 ? 7.345 -3.792 -18.286 1.00 96.81 97 LYS A N 1
ATOM 770 C CA . LYS A 1 97 ? 7.227 -5.205 -17.918 1.00 96.81 97 LYS A CA 1
ATOM 771 C C . LYS A 1 97 ? 6.886 -5.353 -16.436 1.00 96.81 97 LYS A C 1
ATOM 773 O O . LYS A 1 97 ? 7.573 -4.787 -15.585 1.00 96.81 97 LYS A O 1
ATOM 778 N N . GLU A 1 98 ? 5.884 -6.175 -16.130 1.00 96.00 98 GLU A N 1
ATOM 779 C CA . GLU A 1 98 ? 5.601 -6.606 -14.758 1.00 96.00 98 GLU A CA 1
ATOM 780 C C . GLU A 1 98 ? 6.797 -7.403 -14.208 1.00 96.00 98 GLU A C 1
ATOM 782 O O . GLU A 1 98 ? 7.238 -8.399 -14.791 1.00 96.00 98 GLU A O 1
ATOM 787 N N . LEU A 1 99 ? 7.355 -6.927 -13.099 1.00 94.25 99 LEU A N 1
ATOM 788 C CA . LEU A 1 99 ? 8.481 -7.541 -12.393 1.00 94.25 99 LEU A CA 1
ATOM 789 C C . LEU A 1 99 ? 8.011 -8.451 -11.259 1.00 94.25 99 LEU A C 1
ATOM 791 O O . LEU A 1 99 ? 8.712 -9.392 -10.885 1.00 94.25 99 LEU A O 1
ATOM 795 N N . GLY A 1 100 ? 6.832 -8.171 -10.712 1.00 92.50 100 GLY A N 1
ATOM 796 C CA . GLY A 1 100 ? 6.239 -8.948 -9.641 1.00 92.50 100 GLY A CA 1
ATOM 797 C C . GLY A 1 100 ? 4.871 -8.414 -9.253 1.00 92.50 100 GLY A C 1
ATOM 798 O O . GLY A 1 100 ? 4.523 -7.272 -9.550 1.00 92.50 100 GLY A O 1
ATOM 799 N N . ARG A 1 101 ? 4.122 -9.261 -8.556 1.00 93.88 101 ARG A N 1
ATOM 800 C CA . ARG A 1 101 ? 2.792 -8.965 -8.048 1.00 93.88 101 ARG A CA 1
ATOM 801 C C . ARG A 1 101 ? 2.632 -9.585 -6.669 1.00 93.88 101 ARG A C 1
ATOM 803 O O . ARG A 1 101 ? 3.033 -10.734 -6.473 1.00 93.88 101 ARG A O 1
ATOM 810 N N . MET A 1 102 ? 2.085 -8.816 -5.735 1.00 93.75 102 MET A N 1
ATOM 811 C CA . MET A 1 102 ? 1.717 -9.271 -4.395 1.00 93.75 102 MET A CA 1
ATOM 812 C C . MET A 1 102 ? 0.198 -9.366 -4.321 1.00 93.75 102 MET A C 1
ATOM 814 O O . MET A 1 102 ? -0.496 -8.441 -4.745 1.00 93.75 102 MET A O 1
ATOM 818 N N . TYR A 1 103 ? -0.301 -10.487 -3.807 1.00 94.69 103 TYR A N 1
ATOM 819 C CA . TYR A 1 103 ? -1.726 -10.789 -3.765 1.00 94.69 103 TYR A CA 1
ATOM 820 C C . TYR A 1 103 ? -2.246 -10.660 -2.340 1.00 94.69 103 TYR A C 1
ATOM 822 O O . TYR A 1 103 ? -1.752 -11.320 -1.426 1.00 94.69 103 TYR A O 1
ATOM 830 N N . GLY A 1 104 ? -3.279 -9.849 -2.168 1.00 95.38 104 GLY A N 1
ATOM 831 C CA . GLY A 1 104 ? -3.941 -9.654 -0.891 1.00 95.38 104 GLY A CA 1
ATOM 832 C C . GLY A 1 104 ? -5.454 -9.713 -1.005 1.00 95.38 104 GLY A C 1
ATOM 833 O O . GLY A 1 104 ? -6.042 -9.842 -2.086 1.00 95.38 104 GLY A O 1
ATOM 834 N N . ILE A 1 105 ? -6.084 -9.599 0.149 1.00 96.75 105 ILE A N 1
ATOM 835 C CA . ILE A 1 105 ? -7.512 -9.352 0.288 1.00 96.75 105 ILE A CA 1
ATOM 836 C C . ILE A 1 105 ? -7.723 -8.161 1.213 1.00 96.75 105 ILE A C 1
ATOM 838 O O . ILE A 1 105 ? -6.925 -7.925 2.123 1.00 96.75 105 ILE A O 1
ATOM 842 N N . ILE A 1 106 ? -8.796 -7.414 0.982 1.00 96.19 106 ILE A N 1
ATOM 843 C CA . ILE A 1 106 ? -9.149 -6.238 1.773 1.00 96.19 106 ILE A CA 1
ATOM 844 C C . ILE A 1 106 ? -10.634 -6.188 2.101 1.00 96.19 106 ILE A C 1
ATOM 846 O O . ILE A 1 106 ? -11.494 -6.620 1.325 1.00 96.19 106 ILE A O 1
ATOM 850 N N . GLN A 1 107 ? -10.940 -5.570 3.234 1.00 94.94 107 GLN A N 1
ATOM 851 C CA . GLN A 1 107 ? -12.282 -5.109 3.548 1.00 94.94 107 GLN A CA 1
ATOM 852 C C . GLN A 1 107 ? -12.254 -3.807 4.342 1.00 94.94 107 GLN A C 1
ATOM 854 O O . GLN A 1 107 ? -11.389 -3.593 5.186 1.00 94.94 107 GLN A O 1
ATOM 859 N N . MET A 1 108 ? -13.227 -2.939 4.072 1.00 93.44 108 MET A N 1
ATOM 860 C CA . MET A 1 108 ? -13.473 -1.770 4.911 1.00 93.44 108 MET A CA 1
ATOM 861 C C . MET A 1 108 ? -14.260 -2.230 6.137 1.00 93.44 108 MET A C 1
ATOM 863 O O . MET A 1 108 ? -15.347 -2.788 5.978 1.00 93.44 108 MET A O 1
ATOM 867 N N . LEU A 1 109 ? -13.718 -2.004 7.331 1.00 93.38 109 LEU A N 1
ATOM 868 C CA . LEU A 1 109 ? -14.436 -2.214 8.593 1.00 93.38 109 LEU A CA 1
ATOM 869 C C . LEU A 1 109 ? -15.279 -0.981 8.944 1.00 93.38 109 LEU A C 1
ATOM 871 O O . LEU A 1 109 ? -16.402 -1.107 9.429 1.00 93.38 109 LEU A O 1
ATOM 875 N N . SER A 1 110 ? -14.764 0.205 8.619 1.00 93.62 110 SER A N 1
ATOM 876 C CA . SER A 1 110 ? -15.452 1.493 8.720 1.00 93.62 110 SER A CA 1
ATOM 877 C C . SER A 1 110 ? -14.925 2.459 7.646 1.00 93.62 110 SER A C 1
ATOM 879 O O . SER A 1 110 ? -14.206 2.041 6.741 1.00 93.62 110 SER A O 1
ATOM 881 N N . GLU A 1 111 ? -15.293 3.744 7.682 1.00 91.69 111 GLU A N 1
ATOM 882 C CA . GLU A 1 111 ? -14.731 4.748 6.755 1.00 91.69 111 GLU A CA 1
ATOM 883 C C . GLU A 1 111 ? -13.241 5.023 7.014 1.00 91.69 111 GLU A C 1
ATOM 885 O O . GLU A 1 111 ? -12.504 5.367 6.082 1.00 91.69 111 GLU A O 1
ATOM 890 N N . ASP A 1 112 ? -12.804 4.801 8.256 1.00 95.12 112 ASP A N 1
ATOM 891 C CA . ASP A 1 112 ? -11.456 5.082 8.744 1.00 95.12 112 ASP A CA 1
ATOM 892 C C . ASP A 1 112 ? -10.674 3.811 9.110 1.00 95.12 112 ASP A C 1
ATOM 894 O O . ASP A 1 112 ? -9.526 3.914 9.525 1.00 95.12 112 ASP A O 1
ATOM 898 N N . GLU A 1 113 ? -11.240 2.616 8.918 1.00 95.56 113 GLU A N 1
ATOM 899 C CA . GLU A 1 113 ? -10.566 1.344 9.202 1.00 95.56 113 GLU A CA 1
ATOM 900 C C . GLU A 1 113 ? -10.588 0.415 7.984 1.00 95.56 113 GLU A C 1
ATOM 902 O O . GLU A 1 113 ? -11.648 -0.001 7.498 1.00 95.56 113 GLU A O 1
ATOM 907 N N . LEU A 1 114 ? -9.395 0.051 7.521 1.00 95.56 114 LEU A N 1
ATOM 908 C CA . LEU A 1 114 ? -9.153 -0.870 6.416 1.00 95.56 114 LEU A CA 1
ATOM 909 C C . LEU A 1 114 ? -8.450 -2.112 6.952 1.00 95.56 114 LEU A C 1
ATOM 911 O O . LEU A 1 114 ? -7.339 -2.031 7.461 1.00 95.56 114 LEU A O 1
ATOM 915 N N . GLN A 1 115 ? -9.055 -3.279 6.791 1.00 95.75 115 GLN A N 1
ATOM 916 C CA . GLN A 1 115 ? -8.408 -4.547 7.096 1.00 95.75 115 GLN A CA 1
ATOM 917 C C . GLN A 1 115 ? -7.820 -5.142 5.821 1.00 95.75 115 GLN A C 1
ATOM 919 O O . GLN A 1 115 ? -8.499 -5.214 4.794 1.00 95.75 115 GLN A O 1
ATOM 924 N N . MET A 1 116 ? -6.571 -5.589 5.893 1.00 95.38 116 MET A N 1
ATOM 925 C CA . MET A 1 116 ? -5.868 -6.249 4.798 1.00 95.38 116 MET A CA 1
ATOM 926 C C . MET A 1 116 ? -5.223 -7.533 5.307 1.00 95.38 116 MET A C 1
ATOM 928 O O . MET A 1 116 ? -4.637 -7.533 6.384 1.00 95.38 116 MET A O 1
ATOM 932 N N . ALA A 1 117 ? -5.282 -8.598 4.515 1.00 94.88 117 ALA A N 1
ATOM 933 C CA . ALA A 1 117 ? -4.428 -9.769 4.690 1.00 94.88 117 ALA A CA 1
ATOM 934 C C . ALA A 1 117 ? -3.619 -9.991 3.415 1.00 94.88 117 ALA A C 1
ATOM 936 O O . ALA A 1 117 ? -4.146 -9.880 2.303 1.00 94.88 117 ALA A O 1
ATOM 937 N N . MET A 1 118 ? -2.333 -10.289 3.571 1.00 91.38 118 MET A N 1
ATOM 938 C CA . MET A 1 118 ? -1.418 -10.515 2.456 1.00 91.38 118 MET A CA 1
ATOM 939 C C . MET A 1 118 ? -0.310 -11.468 2.878 1.00 91.38 118 MET A C 1
ATOM 941 O O . MET A 1 118 ? 0.180 -11.402 4.001 1.00 91.38 118 MET A O 1
ATOM 945 N N . ASN A 1 119 ? 0.112 -12.327 1.954 1.00 82.19 119 ASN A N 1
ATOM 946 C CA . ASN A 1 119 ? 1.260 -13.189 2.166 1.00 82.19 119 ASN A CA 1
ATOM 947 C C . ASN A 1 119 ? 2.490 -12.599 1.457 1.00 82.19 119 ASN A C 1
ATOM 949 O O . ASN A 1 119 ? 2.488 -12.439 0.237 1.00 82.19 119 ASN A O 1
ATOM 953 N N . PHE A 1 120 ? 3.530 -12.258 2.222 1.00 72.75 120 PHE A N 1
ATOM 954 C CA . PHE A 1 120 ? 4.805 -11.772 1.677 1.00 72.75 120 PHE A CA 1
ATOM 955 C C . PHE A 1 120 ? 5.789 -12.906 1.346 1.00 72.75 120 PHE A C 1
ATOM 957 O O . PHE A 1 120 ? 6.748 -12.692 0.604 1.00 72.75 120 PHE A O 1
ATOM 964 N N . GLU A 1 121 ? 5.569 -14.105 1.889 1.00 72.56 121 GLU A N 1
ATOM 965 C CA . GLU A 1 121 ? 6.452 -15.267 1.737 1.00 72.56 121 GLU A CA 1
ATOM 966 C C . GLU A 1 121 ? 6.048 -16.154 0.554 1.00 72.56 121 GLU A C 1
ATOM 968 O O . GLU A 1 121 ? 6.900 -16.704 -0.148 1.00 72.56 121 GLU A O 1
ATOM 973 N N . THR A 1 122 ? 4.744 -16.285 0.311 1.00 75.88 122 THR A N 1
ATOM 974 C CA . THR A 1 122 ? 4.175 -17.094 -0.769 1.00 75.88 122 THR A CA 1
ATOM 975 C C . THR A 1 122 ? 3.425 -16.221 -1.771 1.00 75.88 122 THR A C 1
ATOM 977 O O . THR A 1 122 ? 3.023 -15.100 -1.482 1.00 75.88 122 THR A O 1
ATOM 980 N N . LYS A 1 123 ? 3.216 -16.746 -2.983 1.00 82.81 123 LYS A N 1
ATOM 981 C CA . LYS A 1 123 ? 2.407 -16.082 -4.019 1.00 82.81 123 LYS A CA 1
ATOM 982 C C . LYS A 1 123 ? 0.915 -16.412 -3.913 1.00 82.81 123 LYS A C 1
ATOM 984 O O . LYS A 1 123 ? 0.176 -16.179 -4.866 1.00 82.81 123 LYS A O 1
ATOM 989 N N . GLU A 1 124 ? 0.478 -17.003 -2.807 1.00 90.69 124 GLU A N 1
ATOM 990 C CA . GLU A 1 124 ? -0.913 -17.398 -2.624 1.00 90.69 124 GLU A CA 1
ATOM 991 C C . GLU A 1 124 ? -1.722 -16.235 -2.052 1.00 90.69 124 GLU A C 1
ATOM 993 O O . GLU A 1 124 ? -1.326 -15.598 -1.076 1.00 90.69 124 GLU A O 1
ATOM 998 N N . ARG A 1 125 ? -2.880 -15.963 -2.662 1.00 93.75 125 ARG A N 1
ATOM 999 C CA . ARG A 1 125 ? -3.837 -15.002 -2.114 1.00 93.75 125 ARG A CA 1
ATOM 1000 C C . ARG A 1 125 ? -4.465 -15.606 -0.850 1.00 93.75 125 ARG A C 1
ATOM 1002 O O . ARG A 1 125 ? -4.973 -16.726 -0.933 1.00 93.75 125 ARG A O 1
ATOM 1009 N N . PRO A 1 126 ? -4.495 -14.890 0.288 1.00 94.50 126 PRO A N 1
ATOM 1010 C CA . PRO A 1 126 ? -5.223 -15.354 1.464 1.00 94.50 126 PRO A CA 1
ATOM 1011 C C . PRO A 1 126 ? -6.703 -15.600 1.144 1.00 94.50 126 PRO A C 1
ATOM 1013 O O . PRO A 1 126 ? -7.330 -14.808 0.440 1.00 94.50 126 PRO A O 1
ATOM 1016 N N . ALA A 1 127 ? -7.260 -16.699 1.657 1.00 93.62 127 ALA A N 1
ATOM 1017 C CA . ALA A 1 127 ? -8.680 -17.018 1.489 1.00 93.62 127 ALA A CA 1
ATOM 1018 C C . ALA A 1 127 ? -9.576 -16.217 2.450 1.00 93.62 127 ALA A C 1
ATOM 1020 O O . ALA A 1 127 ? -10.739 -15.955 2.151 1.00 93.62 127 ALA A O 1
ATOM 1021 N N . ASP A 1 128 ? -9.026 -15.834 3.603 1.00 94.62 128 ASP A N 1
ATOM 1022 C CA . ASP A 1 128 ? -9.695 -15.092 4.664 1.00 94.62 128 ASP A CA 1
ATOM 1023 C C . ASP A 1 128 ? -8.677 -14.284 5.495 1.00 94.62 128 ASP A C 1
ATOM 1025 O O . ASP A 1 128 ? -7.475 -14.291 5.221 1.00 94.62 128 ASP A O 1
ATOM 1029 N N . PHE A 1 129 ? -9.171 -13.572 6.511 1.00 94.25 129 PHE A N 1
ATOM 1030 C CA . PHE A 1 129 ? -8.374 -12.723 7.404 1.00 94.25 129 PHE A CA 1
ATOM 1031 C C . PHE A 1 129 ? -7.882 -13.453 8.670 1.00 94.25 129 PHE A C 1
ATOM 1033 O O . PHE A 1 129 ? -7.563 -12.812 9.670 1.00 94.25 129 PHE A O 1
ATOM 1040 N N . SER A 1 130 ? -7.851 -14.791 8.688 1.00 92.25 130 SER A N 1
ATOM 1041 C CA . SER 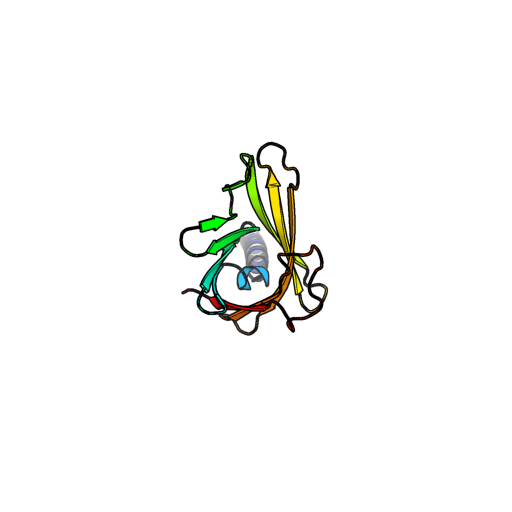A 1 130 ? -7.465 -15.555 9.889 1.00 92.25 130 SER A CA 1
ATOM 1042 C C . SER A 1 130 ? -5.970 -15.484 10.223 1.00 92.25 130 SER A C 1
ATOM 1044 O O . SER A 1 130 ? -5.584 -15.768 11.359 1.00 92.25 130 SER A O 1
ATOM 1046 N N . LYS A 1 131 ? -5.128 -15.115 9.251 1.00 89.19 131 LYS A N 1
ATOM 1047 C CA . LYS A 1 131 ? -3.665 -15.049 9.361 1.00 89.19 131 LYS A CA 1
ATOM 1048 C C . LYS A 1 131 ? -3.124 -13.819 8.644 1.00 89.19 131 LYS A C 1
ATOM 1050 O O . LYS A 1 131 ? -3.761 -13.329 7.716 1.00 89.19 131 LYS A O 1
ATOM 1055 N N . ASP A 1 132 ? -1.949 -13.367 9.083 1.00 87.38 132 ASP A N 1
ATOM 1056 C CA . ASP A 1 132 ? -1.138 -12.333 8.421 1.00 87.38 132 ASP A CA 1
ATOM 1057 C C . ASP A 1 132 ? -1.951 -11.094 8.016 1.00 87.38 132 ASP A C 1
ATOM 1059 O O . ASP A 1 132 ? -1.810 -10.528 6.929 1.00 87.38 132 ASP A O 1
ATOM 1063 N N . GLN A 1 133 ? -2.864 -10.712 8.911 1.00 91.88 133 GLN A N 1
ATOM 1064 C CA . GLN A 1 133 ? -3.763 -9.590 8.733 1.00 91.88 133 GLN A CA 1
ATOM 1065 C C . GLN A 1 133 ? -3.299 -8.371 9.523 1.00 91.88 133 GLN A C 1
ATOM 1067 O O . GLN A 1 133 ? -2.770 -8.486 10.628 1.00 91.88 133 GLN A O 1
ATOM 1072 N N . ILE A 1 134 ? -3.571 -7.195 8.974 1.00 93.00 134 ILE A N 1
ATOM 1073 C CA . ILE A 1 134 ? -3.314 -5.903 9.598 1.00 93.00 134 ILE A CA 1
ATOM 1074 C C . ILE A 1 134 ? -4.577 -5.059 9.446 1.00 93.00 134 ILE A C 1
ATOM 1076 O O . ILE A 1 134 ? -5.166 -4.983 8.363 1.00 93.00 134 ILE A O 1
ATOM 1080 N N . VAL A 1 135 ? -4.987 -4.416 10.537 1.00 94.81 135 VAL A N 1
ATOM 1081 C CA . VAL A 1 135 ? -5.989 -3.349 10.503 1.00 94.81 135 VAL A CA 1
ATOM 1082 C C . VAL A 1 135 ? -5.246 -2.024 10.427 1.00 94.81 135 VAL A C 1
ATOM 1084 O O . VAL A 1 135 ? -4.365 -1.743 11.238 1.00 94.81 135 VAL A O 1
ATOM 1087 N N . PHE A 1 136 ? -5.586 -1.235 9.419 1.00 95.81 136 PHE A N 1
ATOM 1088 C CA . PHE A 1 136 ? -5.056 0.093 9.203 1.00 95.81 136 PHE A CA 1
ATOM 1089 C C . PHE A 1 136 ? -6.087 1.147 9.582 1.00 95.81 136 PHE A C 1
ATOM 1091 O O . PHE A 1 136 ? -7.253 1.041 9.206 1.00 95.81 136 PHE A O 1
ATOM 1098 N N . GLU A 1 137 ? -5.621 2.208 10.225 1.00 96.69 137 GLU A N 1
ATOM 1099 C CA . GLU A 1 137 ? -6.396 3.406 10.531 1.00 96.69 137 GLU A CA 1
ATOM 1100 C C . GLU A 1 137 ? -6.097 4.509 9.515 1.00 96.69 137 GLU A C 1
ATOM 1102 O O . GLU A 1 137 ? -4.939 4.771 9.170 1.00 96.69 137 GLU A O 1
ATOM 1107 N N . ARG A 1 138 ? -7.126 5.199 9.034 1.00 96.38 138 ARG A N 1
ATOM 1108 C CA . ARG A 1 138 ? -6.958 6.333 8.128 1.00 96.38 138 ARG A CA 1
ATOM 1109 C C . ARG A 1 138 ? -6.273 7.490 8.849 1.00 96.38 138 ARG A C 1
ATOM 1111 O O . ARG A 1 138 ? -6.679 7.913 9.930 1.00 96.38 138 ARG A O 1
ATOM 1118 N N . MET A 1 139 ? -5.260 8.057 8.206 1.00 94.19 139 MET A N 1
ATOM 1119 C CA . MET A 1 139 ? -4.659 9.310 8.642 1.00 94.19 139 MET A CA 1
ATOM 1120 C C . MET A 1 139 ? -5.496 10.500 8.166 1.00 94.19 139 MET A C 1
ATOM 1122 O O . MET A 1 139 ? -5.846 10.579 6.988 1.00 94.19 139 MET A O 1
ATOM 1126 N N . LYS A 1 140 ? -5.790 11.409 9.097 1.00 82.56 140 LYS A N 1
ATOM 1127 C CA . LYS A 1 140 ? -6.483 12.680 8.852 1.00 82.56 140 LYS A CA 1
ATOM 1128 C C . LYS A 1 140 ? -5.518 13.778 8.424 1.00 82.56 140 LYS A C 1
ATOM 1130 O O . LYS A 1 140 ? -4.355 13.742 8.888 1.00 82.56 140 LYS A O 1
#